Protein AF-A0A966XQ06-F1 (afdb_monomer)

Radius of gyration: 16.83 Å; Cα contacts (8 Å, |Δi|>4): 52; chains: 1; bounding box: 34×38×35 Å

Foldseek 3Di:
DDDPPPQDPVNVVVVVPDDDPPPVLQVVVQVVCCVVPVDGDHDDDPVRSVVVVVVVVVVLVPDDPVSSVLVVVLVVVVVVVVPDPPDLVVVCVVVVHDSVVSVVSCVVSVND

Structure (mmCIF, N/CA/C/O backbone):
data_AF-A0A966XQ06-F1
#
_entry.id   AF-A0A966XQ06-F1
#
loop_
_atom_site.group_PDB
_atom_site.id
_atom_site.type_symbol
_atom_site.label_atom_id
_atom_site.label_alt_id
_atom_site.label_comp_id
_atom_site.label_asym_id
_atom_site.label_entity_id
_atom_site.label_seq_id
_atom_site.pdbx_PDB_ins_code
_atom_site.Cartn_x
_atom_site.Cartn_y
_atom_site.Cartn_z
_atom_site.occupancy
_atom_site.B_iso_or_equiv
_atom_site.auth_seq_id
_atom_site.auth_comp_id
_atom_site.auth_asym_id
_atom_site.auth_atom_id
_atom_site.pdbx_PDB_model_num
ATOM 1 N N . PHE A 1 1 ? 17.651 -13.379 5.302 1.00 32.97 1 PHE A N 1
ATOM 2 C CA . PHE A 1 1 ? 17.032 -13.557 3.977 1.00 32.97 1 PHE A CA 1
ATOM 3 C C . PHE A 1 1 ? 16.738 -12.159 3.442 1.00 32.97 1 PHE A C 1
ATOM 5 O O . PHE A 1 1 ? 15.683 -11.625 3.731 1.00 32.97 1 PHE A O 1
ATOM 12 N N . ASN A 1 2 ? 17.725 -11.374 3.001 1.00 42.41 2 ASN A N 1
ATOM 13 C CA . ASN A 1 2 ? 18.549 -11.531 1.794 1.00 42.41 2 ASN A CA 1
ATOM 14 C C . ASN A 1 2 ? 17.717 -11.920 0.578 1.00 42.41 2 ASN A C 1
ATOM 16 O O . ASN A 1 2 ? 17.548 -13.116 0.390 1.00 42.41 2 ASN A O 1
ATOM 20 N N . ILE A 1 3 ? 17.233 -10.932 -0.178 1.00 39.66 3 ILE A N 1
ATOM 21 C CA . ILE A 1 3 ? 17.131 -10.973 -1.642 1.00 39.66 3 ILE A CA 1
ATOM 22 C C . ILE A 1 3 ? 17.249 -9.512 -2.109 1.00 39.66 3 ILE A C 1
ATOM 24 O O . ILE A 1 3 ? 16.252 -8.819 -2.290 1.00 39.66 3 ILE A O 1
ATOM 28 N N . GLU A 1 4 ? 18.477 -9.002 -2.224 1.00 45.41 4 GLU A N 1
ATOM 29 C CA . GLU A 1 4 ? 18.722 -7.978 -3.246 1.00 45.41 4 GLU A CA 1
ATOM 30 C C . GLU A 1 4 ? 18.337 -8.647 -4.571 1.00 45.41 4 GLU A C 1
ATOM 32 O O . GLU A 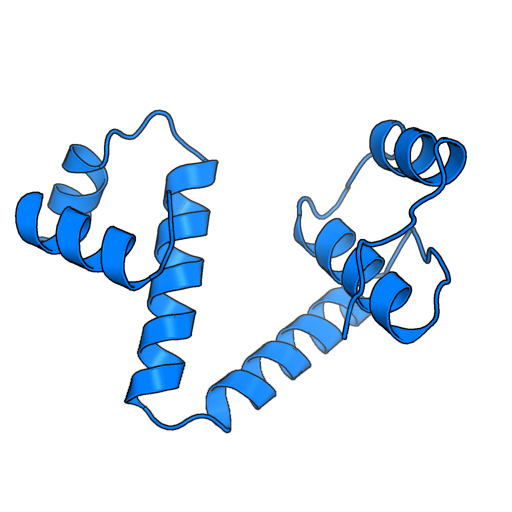1 4 ? 18.864 -9.727 -4.863 1.00 45.41 4 GLU A O 1
ATOM 37 N N . PRO A 1 5 ? 17.374 -8.113 -5.334 1.00 55.53 5 PRO A N 1
ATOM 38 C CA . PRO A 1 5 ? 17.008 -8.725 -6.592 1.00 55.53 5 PRO A CA 1
ATOM 39 C C . PRO A 1 5 ? 18.205 -8.512 -7.524 1.00 55.53 5 PRO A C 1
ATOM 41 O O . PRO A 1 5 ? 18.433 -7.412 -8.022 1.00 55.53 5 PRO A O 1
ATOM 44 N N . HIS A 1 6 ? 19.026 -9.551 -7.705 1.00 58.06 6 HIS A N 1
ATOM 45 C CA . HIS A 1 6 ? 20.135 -9.556 -8.657 1.00 58.06 6 HIS A CA 1
ATOM 46 C C . HIS A 1 6 ? 19.566 -9.613 -10.078 1.00 58.06 6 HIS A C 1
ATOM 48 O O . HIS A 1 6 ? 19.738 -10.599 -10.789 1.00 58.06 6 HIS A O 1
ATOM 54 N N . LEU A 1 7 ? 18.864 -8.556 -10.493 1.00 67.25 7 LEU A N 1
ATOM 55 C CA . LEU A 1 7 ? 18.623 -8.331 -11.904 1.00 67.25 7 LEU A CA 1
ATOM 56 C C . LEU A 1 7 ? 19.976 -8.006 -12.528 1.00 67.25 7 LEU A C 1
ATOM 58 O O . LEU A 1 7 ? 20.688 -7.095 -12.093 1.00 67.25 7 LEU A O 1
ATOM 62 N N . THR A 1 8 ? 20.357 -8.771 -13.540 1.00 76.81 8 THR A N 1
ATOM 63 C CA . THR A 1 8 ? 21.547 -8.458 -14.323 1.00 76.81 8 THR A CA 1
ATOM 64 C C . THR A 1 8 ? 21.334 -7.133 -15.061 1.00 76.81 8 THR A C 1
ATOM 66 O O . THR A 1 8 ? 20.209 -6.709 -15.328 1.00 76.81 8 THR A O 1
ATOM 69 N N . LYS A 1 9 ? 22.420 -6.443 -15.421 1.00 73.62 9 LYS A N 1
ATOM 70 C CA . LYS A 1 9 ? 22.322 -5.177 -16.173 1.00 73.62 9 LYS A CA 1
ATOM 71 C C . LYS A 1 9 ? 21.560 -5.336 -17.495 1.00 73.62 9 LYS A C 1
ATOM 73 O O . LYS A 1 9 ? 20.884 -4.409 -17.921 1.00 73.62 9 LYS A O 1
ATOM 78 N N . GLU A 1 10 ? 21.640 -6.516 -18.106 1.00 73.75 10 GLU A N 1
ATOM 79 C CA . GLU A 1 10 ? 20.894 -6.870 -19.319 1.00 73.75 10 GLU A CA 1
ATOM 80 C C . GLU A 1 10 ? 19.388 -6.962 -19.057 1.00 73.75 10 GLU A C 1
ATOM 82 O O . GLU A 1 10 ? 18.590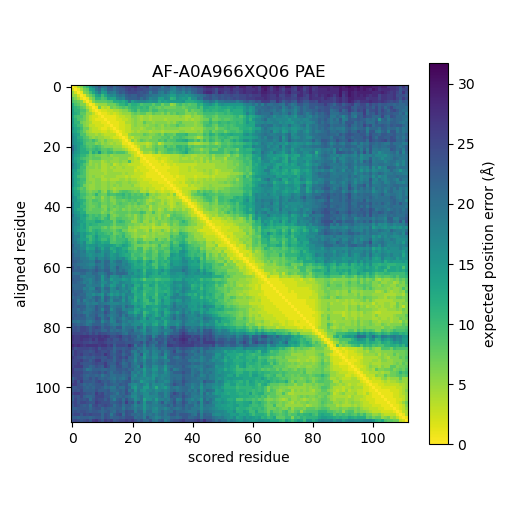 -6.447 -19.832 1.00 73.75 10 GLU A O 1
ATOM 87 N N . GLN A 1 11 ? 18.999 -7.554 -17.927 1.00 74.06 11 GLN A N 1
ATOM 88 C CA . GLN A 1 11 ? 17.608 -7.652 -17.493 1.00 74.06 11 GLN A CA 1
ATOM 89 C C . GLN A 1 11 ? 16.998 -6.275 -17.210 1.00 74.06 11 GLN A C 1
ATOM 91 O O . GLN A 1 11 ? 15.868 -6.011 -17.609 1.00 74.06 11 GLN A O 1
ATOM 96 N N . ILE A 1 12 ? 17.757 -5.373 -16.584 1.00 77.81 12 ILE A N 1
ATOM 97 C CA . ILE A 1 12 ? 17.322 -3.989 -16.339 1.00 77.81 12 ILE A CA 1
ATOM 98 C C . ILE A 1 12 ? 17.144 -3.236 -17.662 1.00 77.81 12 ILE A C 1
ATOM 100 O O . ILE A 1 12 ? 16.100 -2.630 -17.877 1.00 77.81 12 ILE A O 1
ATOM 104 N N . ALA A 1 13 ? 18.111 -3.334 -18.580 1.00 78.38 13 ALA A N 1
ATOM 105 C CA . ALA A 1 13 ? 18.013 -2.697 -19.893 1.00 78.38 13 ALA A CA 1
ATOM 106 C C . ALA A 1 13 ? 16.804 -3.211 -20.699 1.00 78.38 13 ALA A C 1
ATOM 108 O O . ALA A 1 13 ? 16.136 -2.436 -21.385 1.00 78.38 13 ALA A O 1
ATOM 109 N N . LEU A 1 14 ? 16.479 -4.504 -20.577 1.00 77.69 14 LEU A N 1
ATOM 110 C CA . LEU A 1 14 ? 15.300 -5.095 -21.206 1.00 77.69 14 LEU A CA 1
ATOM 111 C C . LEU A 1 14 ? 14.003 -4.483 -20.648 1.00 77.69 14 LEU A C 1
ATOM 113 O O . LEU A 1 14 ? 13.145 -4.077 -21.428 1.00 77.69 14 LEU A O 1
ATOM 117 N N . LEU A 1 15 ? 13.899 -4.347 -19.321 1.00 79.75 15 LEU A N 1
ATOM 118 C CA . LEU A 1 15 ? 12.760 -3.716 -18.640 1.00 79.75 15 LEU A CA 1
ATOM 119 C C . LEU A 1 15 ? 12.613 -2.225 -18.984 1.00 79.75 15 LEU A C 1
ATOM 121 O O . LEU A 1 15 ? 11.497 -1.728 -19.106 1.00 79.75 15 LEU A O 1
ATOM 125 N N . GLU A 1 16 ? 13.724 -1.510 -19.157 1.00 76.62 16 GLU A N 1
ATOM 126 C CA . GLU A 1 16 ? 13.721 -0.097 -19.557 1.00 76.62 16 GLU A CA 1
ATOM 127 C C . GLU A 1 16 ? 13.305 0.098 -21.023 1.00 76.62 16 GLU A C 1
ATOM 129 O O . GLU A 1 16 ? 12.677 1.101 -21.357 1.00 76.62 16 GLU A O 1
ATOM 134 N N . SER A 1 17 ? 13.631 -0.859 -21.898 1.00 79.69 17 SER A N 1
ATOM 135 C CA . SER A 1 17 ? 13.302 -0.805 -23.330 1.00 79.69 17 SER A CA 1
ATOM 136 C C . SER A 1 17 ? 11.891 -1.295 -23.678 1.00 79.69 17 SER A C 1
ATOM 138 O O . SER A 1 17 ? 11.394 -1.018 -24.772 1.00 79.69 17 SER A O 1
ATOM 140 N N . TYR A 1 18 ? 11.242 -2.032 -22.772 1.00 79.19 18 TYR A N 1
ATOM 141 C CA . TYR A 1 18 ? 9.920 -2.598 -23.007 1.00 79.19 18 TYR A CA 1
ATOM 142 C C . TYR A 1 18 ? 8.840 -1.518 -22.886 1.00 79.19 18 TYR A C 1
ATOM 144 O O . TYR A 1 18 ? 8.794 -0.747 -21.927 1.00 79.19 18 TYR A O 1
ATOM 152 N N . SER A 1 19 ? 7.945 -1.458 -23.873 1.00 68.56 19 SER A N 1
ATOM 153 C CA . SER A 1 19 ? 6.728 -0.657 -23.744 1.00 68.56 19 SER A CA 1
ATOM 154 C C . SER A 1 19 ? 5.826 -1.386 -22.763 1.00 68.56 19 SER A C 1
ATOM 156 O O . SER A 1 19 ? 5.480 -2.521 -23.041 1.00 68.56 19 SER A O 1
ATOM 158 N N . TRP A 1 20 ? 5.499 -0.771 -21.628 1.00 76.31 20 TRP A N 1
ATOM 159 C CA . TRP A 1 20 ? 4.662 -1.343 -20.568 1.00 76.31 20 TRP A CA 1
ATOM 160 C C . TRP A 1 20 ? 3.169 -1.090 -20.859 1.00 76.31 20 TRP A C 1
ATOM 162 O O . TRP A 1 20 ? 2.649 -0.066 -20.405 1.00 76.31 20 TRP A O 1
ATOM 172 N N . PRO A 1 21 ? 2.459 -1.948 -21.625 1.00 67.81 21 PRO A N 1
ATOM 173 C CA . PRO A 1 21 ? 1.074 -1.707 -22.034 1.00 67.81 21 PRO A CA 1
ATOM 174 C C . PRO A 1 21 ? 0.101 -1.603 -20.858 1.00 67.81 21 PRO A C 1
ATOM 176 O O . PRO A 1 21 ? -0.867 -0.853 -20.949 1.00 67.81 21 PRO A O 1
ATOM 179 N N . PHE A 1 22 ? 0.366 -2.312 -19.756 1.00 63.84 22 PHE A N 1
ATOM 180 C CA . PHE A 1 22 ? -0.482 -2.315 -18.557 1.00 63.84 22 PHE A CA 1
ATOM 181 C C . PHE A 1 22 ? 0.187 -1.611 -17.362 1.00 63.84 22 PHE A C 1
ATOM 183 O O . PHE A 1 22 ? -0.015 -1.976 -16.200 1.00 63.84 22 PHE A O 1
ATOM 190 N N . GLU A 1 23 ? 1.008 -0.595 -17.648 1.00 73.31 23 GLU A N 1
ATOM 191 C CA . GLU A 1 23 ? 1.696 0.244 -16.662 1.00 73.31 23 GLU A CA 1
ATOM 192 C C . GLU A 1 23 ? 2.467 -0.572 -15.595 1.00 73.31 23 GLU A C 1
ATOM 194 O O . GLU A 1 23 ? 3.237 -1.481 -15.895 1.00 73.31 23 GLU A O 1
ATOM 199 N N . TYR A 1 24 ? 2.299 -0.231 -14.313 1.00 67.75 24 TYR A N 1
ATOM 200 C CA . TYR A 1 24 ? 3.024 -0.837 -13.198 1.00 67.75 24 TYR A CA 1
ATOM 201 C C . TYR A 1 24 ? 2.511 -2.230 -12.812 1.00 67.75 24 TYR A C 1
ATOM 203 O O . TYR A 1 24 ? 3.173 -2.905 -12.022 1.00 67.75 24 TYR A O 1
ATOM 211 N N . LEU A 1 25 ? 1.338 -2.643 -13.307 1.00 67.94 25 LEU A N 1
ATOM 212 C CA . LEU A 1 25 ? 0.726 -3.932 -12.972 1.00 67.94 25 LEU A CA 1
ATOM 213 C C . LEU A 1 25 ? 1.483 -5.079 -13.637 1.00 67.94 25 LEU A C 1
ATOM 215 O O . LEU A 1 25 ? 1.812 -6.069 -12.979 1.00 67.94 25 LEU A O 1
ATOM 219 N N . GLU A 1 26 ? 1.840 -4.905 -14.909 1.00 74.94 26 GLU A N 1
ATOM 220 C CA . GLU A 1 26 ? 2.683 -5.862 -15.623 1.00 74.94 26 GLU A CA 1
ATOM 221 C C . GLU A 1 26 ? 4.078 -5.917 -15.003 1.00 74.94 26 GLU A C 1
ATOM 223 O O . GLU A 1 26 ? 4.551 -7.000 -14.672 1.00 74.94 26 GLU A O 1
ATOM 228 N N . LEU A 1 27 ? 4.687 -4.761 -14.716 1.00 77.69 27 LEU A N 1
ATOM 229 C CA . LEU A 1 27 ? 5.994 -4.702 -14.059 1.00 77.69 27 LEU A CA 1
ATOM 230 C C . LEU A 1 27 ? 5.996 -5.405 -12.691 1.00 77.69 27 LEU A C 1
ATOM 232 O O . LEU A 1 27 ? 6.912 -6.168 -12.393 1.00 77.69 27 LEU A O 1
ATOM 236 N N . ASN A 1 28 ? 4.976 -5.190 -11.855 1.00 75.69 28 ASN A N 1
ATOM 237 C CA . ASN A 1 28 ? 4.872 -5.866 -10.558 1.00 75.69 28 ASN A CA 1
ATOM 238 C C . ASN A 1 28 ? 4.740 -7.381 -10.707 1.00 75.69 28 ASN A C 1
ATOM 240 O O . ASN A 1 28 ? 5.354 -8.117 -9.938 1.00 75.69 28 ASN A O 1
ATOM 244 N N . SER A 1 29 ? 3.957 -7.840 -11.681 1.00 75.00 29 SER A N 1
ATOM 245 C CA . SER A 1 29 ? 3.759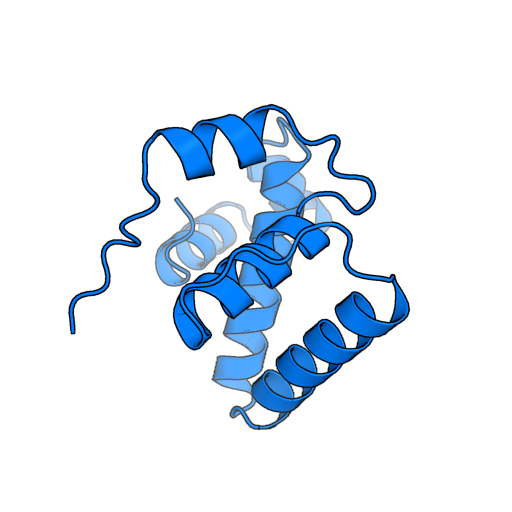 -9.269 -11.933 1.00 75.00 29 SER A CA 1
ATOM 246 C C . SER A 1 29 ? 5.050 -9.911 -12.448 1.00 75.00 29 SER A C 1
ATOM 248 O O . SER A 1 29 ? 5.459 -10.960 -11.958 1.00 75.00 29 SER A O 1
ATOM 250 N N . VAL A 1 30 ? 5.777 -9.222 -13.333 1.00 81.12 30 VAL A N 1
ATOM 251 C CA . VAL A 1 30 ? 7.106 -9.635 -13.814 1.00 81.12 30 VAL A CA 1
ATOM 252 C C . VAL A 1 30 ? 8.104 -9.726 -12.658 1.00 81.12 30 VAL A C 1
ATOM 254 O O . VAL A 1 30 ? 8.796 -10.731 -12.528 1.00 81.12 30 VAL A O 1
ATOM 257 N N . ILE A 1 31 ? 8.156 -8.723 -11.774 1.00 78.62 31 ILE A N 1
ATOM 258 C CA . ILE A 1 31 ? 9.054 -8.718 -10.605 1.00 78.62 31 ILE A CA 1
ATOM 259 C C . ILE A 1 31 ? 8.668 -9.813 -9.601 1.00 78.62 31 ILE A C 1
ATOM 261 O O . ILE A 1 31 ? 9.539 -10.476 -9.040 1.00 78.62 31 ILE A O 1
ATOM 265 N N . LYS A 1 32 ? 7.372 -10.027 -9.357 1.00 75.25 32 LYS A N 1
ATOM 266 C CA . LYS A 1 32 ? 6.871 -11.084 -8.466 1.00 75.25 32 LYS A CA 1
ATOM 267 C C . LYS A 1 32 ? 7.238 -12.471 -8.999 1.00 75.25 32 LYS A C 1
ATOM 269 O O . LYS A 1 32 ? 7.731 -13.304 -8.234 1.00 75.25 32 LYS A O 1
ATOM 274 N N . ASN A 1 33 ? 7.059 -12.690 -10.301 1.00 77.56 33 ASN A N 1
ATOM 275 C CA . ASN A 1 33 ? 7.462 -13.919 -10.979 1.00 77.56 33 ASN A CA 1
ATOM 276 C C . ASN A 1 33 ? 8.975 -14.101 -10.923 1.00 77.56 33 ASN A C 1
ATOM 278 O O . ASN A 1 33 ? 9.428 -15.178 -10.547 1.00 77.56 33 ASN A O 1
ATOM 282 N N . PHE A 1 34 ? 9.750 -13.044 -11.163 1.00 77.00 34 PHE A N 1
ATOM 283 C CA . PHE A 1 34 ? 11.203 -13.077 -11.032 1.00 77.00 34 PHE A CA 1
ATOM 284 C C . PHE A 1 34 ? 11.645 -13.445 -9.610 1.00 77.00 34 PHE A C 1
ATOM 286 O O . PHE A 1 34 ? 12.466 -14.332 -9.432 1.00 77.00 34 PHE A O 1
ATOM 293 N N . ASN A 1 35 ? 11.044 -12.869 -8.571 1.00 72.94 35 ASN A N 1
ATOM 294 C CA . ASN A 1 35 ? 11.378 -13.233 -7.189 1.00 72.94 35 ASN A CA 1
ATOM 295 C C . ASN A 1 35 ? 11.017 -14.689 -6.837 1.00 72.94 35 ASN A C 1
ATOM 297 O O . ASN A 1 35 ? 11.598 -15.251 -5.911 1.00 72.94 35 ASN A O 1
ATOM 301 N N . SER A 1 36 ? 10.058 -15.290 -7.548 1.00 75.25 36 SER A N 1
ATOM 302 C CA . SER A 1 36 ? 9.563 -16.647 -7.270 1.00 75.25 36 SER A CA 1
ATOM 303 C C . SER A 1 36 ? 10.246 -17.725 -8.117 1.00 75.25 36 SER A C 1
ATOM 305 O O . SER A 1 36 ? 10.469 -18.834 -7.643 1.00 75.25 36 SER A O 1
ATOM 307 N N . THR A 1 37 ? 10.568 -17.406 -9.370 1.00 71.44 37 THR A N 1
ATOM 308 C CA . THR A 1 37 ? 11.053 -18.349 -10.396 1.00 71.44 37 THR A CA 1
ATOM 309 C C . THR A 1 37 ? 12.428 -17.979 -10.948 1.00 71.44 37 THR A C 1
ATOM 311 O O . THR A 1 37 ? 13.053 -18.786 -11.623 1.00 71.44 37 THR A O 1
ATOM 314 N N . ASN A 1 38 ? 12.925 -16.778 -10.633 1.00 71.69 38 ASN A N 1
ATOM 315 C CA . ASN A 1 38 ? 14.149 -16.183 -11.173 1.00 71.69 38 ASN A CA 1
ATOM 316 C C . ASN A 1 38 ? 14.144 -16.013 -12.708 1.00 71.69 38 ASN A C 1
ATOM 318 O O . ASN A 1 38 ? 15.190 -15.770 -13.311 1.00 71.69 38 ASN A O 1
ATOM 322 N N . GLU A 1 39 ? 12.965 -16.099 -13.331 1.00 72.12 39 GLU A N 1
ATOM 323 C CA . GLU A 1 39 ? 12.738 -15.917 -14.764 1.00 72.12 39 GLU A CA 1
ATOM 324 C C . GLU A 1 39 ? 11.976 -14.612 -15.036 1.00 72.12 39 GLU A C 1
ATOM 326 O O . GLU A 1 39 ? 11.071 -14.226 -14.291 1.00 72.12 39 GLU A O 1
ATOM 331 N N . LEU A 1 40 ? 12.346 -13.915 -16.117 1.00 68.81 40 LEU A N 1
ATOM 332 C CA . LEU A 1 40 ? 11.626 -12.732 -16.588 1.00 68.81 40 LEU A CA 1
ATOM 333 C C . LEU A 1 40 ? 10.594 -13.135 -17.635 1.00 68.81 40 LEU A C 1
ATOM 335 O O . LEU A 1 40 ? 10.937 -13.433 -18.778 1.00 68.81 40 LEU A O 1
ATOM 339 N N . VAL A 1 41 ? 9.324 -13.094 -17.245 1.00 74.88 41 VAL A N 1
ATOM 340 C CA . VAL A 1 41 ? 8.193 -13.326 -18.146 1.00 74.88 41 VAL A CA 1
ATOM 341 C C . VAL A 1 41 ? 7.582 -11.977 -18.514 1.00 74.88 41 VAL A C 1
ATOM 343 O O . VAL A 1 41 ? 6.924 -11.361 -17.681 1.00 74.88 41 VAL A O 1
ATOM 346 N N . LEU A 1 42 ? 7.822 -11.518 -19.744 1.00 75.25 42 LEU A N 1
ATOM 347 C CA . LEU A 1 42 ? 7.239 -10.297 -20.322 1.00 75.25 42 LEU A CA 1
ATOM 348 C C . LEU A 1 42 ? 6.025 -10.643 -21.197 1.00 75.25 42 LEU A C 1
ATOM 350 O O . LEU A 1 42 ? 5.953 -11.750 -21.732 1.00 75.25 42 LEU A O 1
ATOM 354 N N . GLY A 1 43 ? 5.098 -9.699 -21.385 1.00 73.62 43 GLY A N 1
ATOM 355 C CA . GLY A 1 43 ? 3.932 -9.906 -22.249 1.00 73.62 43 GLY A CA 1
ATOM 356 C C . GLY A 1 43 ? 2.847 -10.747 -21.585 1.00 73.62 43 GLY A C 1
ATOM 357 O O . GLY A 1 43 ? 2.251 -11.621 -22.215 1.00 73.62 43 GLY A O 1
ATOM 358 N N . LEU A 1 44 ? 2.611 -10.504 -20.295 1.00 71.31 44 LEU A N 1
ATOM 359 C CA . LEU A 1 44 ? 1.530 -11.159 -19.567 1.00 71.31 44 LEU A CA 1
ATOM 360 C C . LEU A 1 44 ? 0.182 -10.712 -20.142 1.00 71.31 44 LEU A C 1
ATOM 362 O O . LEU A 1 44 ? -0.056 -9.527 -20.372 1.00 71.31 44 LEU A O 1
ATOM 366 N N . SER A 1 45 ? -0.713 -11.674 -20.365 1.00 72.00 45 SER A N 1
ATOM 367 C CA . SER A 1 45 ? -2.083 -11.370 -20.781 1.00 72.00 45 SER A CA 1
ATOM 368 C C . SER A 1 45 ? -2.856 -10.673 -19.660 1.00 72.00 45 SER A C 1
ATOM 370 O O . SER A 1 45 ? -2.625 -10.933 -18.478 1.00 72.00 45 SER A O 1
ATOM 372 N N . GLU A 1 46 ? -3.842 -9.853 -20.022 1.00 66.62 46 GLU A N 1
ATOM 373 C CA . GLU A 1 46 ? -4.724 -9.173 -19.063 1.00 66.62 46 GLU A CA 1
ATOM 374 C C . GLU A 1 46 ? -5.371 -10.158 -18.070 1.00 66.62 46 GLU A C 1
ATOM 376 O O . GLU A 1 46 ? -5.406 -9.907 -16.869 1.00 66.62 46 GLU A O 1
ATOM 381 N N . SER A 1 47 ? -5.776 -11.347 -18.532 1.00 66.88 47 SER A N 1
ATOM 382 C CA . SER A 1 47 ? -6.306 -12.412 -17.670 1.00 66.88 47 SER A CA 1
ATOM 383 C C . SER A 1 47 ? -5.309 -12.933 -16.632 1.00 66.88 47 SER A C 1
ATOM 385 O O . SER A 1 47 ? -5.709 -13.276 -15.520 1.00 66.88 47 SER A O 1
ATOM 387 N N . GLN A 1 48 ? -4.017 -12.996 -16.970 1.00 67.94 48 GLN A N 1
ATOM 388 C CA . GLN A 1 48 ? -2.974 -13.410 -16.027 1.00 67.94 48 GLN A CA 1
ATOM 389 C C . GLN A 1 48 ? -2.728 -12.317 -14.983 1.00 67.94 48 GLN A C 1
ATOM 391 O O . GLN A 1 48 ? -2.670 -12.626 -13.794 1.00 67.94 48 GLN A O 1
ATOM 396 N N . LEU A 1 49 ? -2.697 -11.049 -15.401 1.00 69.44 49 LEU A N 1
ATOM 397 C CA . LEU A 1 49 ? -2.561 -9.904 -14.494 1.00 69.44 49 LEU A CA 1
ATOM 398 C C . LEU A 1 49 ? -3.731 -9.827 -13.500 1.00 69.44 49 LEU A C 1
ATOM 400 O O . LEU A 1 49 ? -3.511 -9.684 -12.299 1.00 69.44 49 LEU A O 1
ATOM 404 N N . LEU A 1 50 ? -4.964 -10.019 -13.980 1.00 66.62 50 LEU A N 1
ATOM 405 C CA . LEU A 1 50 ? -6.169 -10.056 -13.144 1.00 66.62 50 LEU A CA 1
ATOM 406 C C . LEU A 1 50 ? -6.157 -11.230 -12.157 1.00 66.62 50 LEU A C 1
ATOM 408 O O . LEU A 1 50 ? -6.593 -11.085 -11.018 1.00 66.62 50 LEU A O 1
ATOM 412 N N . SER A 1 51 ? -5.654 -12.399 -12.563 1.00 65.94 51 SER A N 1
ATOM 413 C CA . SER A 1 51 ? -5.541 -13.548 -11.657 1.00 65.94 51 SER A CA 1
ATOM 414 C C . SER A 1 51 ? -4.538 -13.303 -10.525 1.00 65.94 51 SER A C 1
ATOM 416 O O . SER A 1 51 ? -4.804 -13.655 -9.373 1.00 65.94 51 SER A O 1
ATOM 418 N N . ASP A 1 52 ? -3.425 -12.633 -10.828 1.00 65.69 52 ASP A N 1
ATOM 419 C CA . ASP A 1 52 ? -2.430 -12.238 -9.835 1.00 65.69 52 ASP A CA 1
ATOM 420 C C . ASP A 1 52 ? -2.979 -11.164 -8.888 1.00 65.69 52 ASP A C 1
ATOM 422 O O . ASP A 1 52 ? -2.750 -11.222 -7.676 1.00 65.69 52 ASP A O 1
ATOM 426 N N . GLU A 1 53 ? -3.761 -10.220 -9.415 1.00 66.69 53 GLU A N 1
ATOM 427 C CA . GLU A 1 53 ? -4.458 -9.207 -8.626 1.00 66.69 53 GLU A CA 1
ATOM 428 C C . GLU A 1 53 ? -5.481 -9.849 -7.680 1.00 66.69 53 GLU A C 1
ATOM 430 O O . GLU A 1 53 ? -5.487 -9.563 -6.482 1.00 66.69 53 GLU A O 1
ATOM 435 N N . LEU A 1 54 ? -6.269 -10.810 -8.165 1.00 63.59 54 LEU A N 1
ATOM 436 C CA . LEU A 1 54 ? -7.200 -11.578 -7.339 1.00 63.59 54 LEU A CA 1
ATOM 437 C C . LEU A 1 54 ? -6.472 -12.377 -6.249 1.00 63.59 54 LEU A C 1
ATOM 439 O O . LEU A 1 54 ? -6.929 -12.404 -5.106 1.00 63.59 54 LEU A O 1
ATOM 443 N N . SER A 1 55 ? -5.311 -12.965 -6.548 1.00 63.84 55 SER A N 1
ATOM 444 C CA . SER A 1 55 ? -4.474 -13.620 -5.535 1.00 63.84 55 SER A CA 1
ATOM 445 C C . SER A 1 55 ? -4.008 -12.637 -4.459 1.00 63.84 55 SER A C 1
ATOM 447 O O . SER A 1 55 ? -4.098 -12.953 -3.275 1.00 63.84 55 SER A O 1
ATOM 449 N N . LEU A 1 56 ? -3.562 -11.437 -4.844 1.00 65.62 56 LEU A N 1
ATOM 450 C CA . LEU A 1 56 ? -3.185 -10.387 -3.895 1.00 65.62 56 LEU A CA 1
ATOM 451 C C . LEU A 1 56 ? -4.382 -9.951 -3.038 1.00 65.62 56 LEU A C 1
ATOM 453 O O . LEU A 1 56 ? -4.233 -9.750 -1.834 1.00 65.62 56 LEU A O 1
ATOM 457 N N . THR A 1 57 ? -5.580 -9.841 -3.621 1.00 64.69 57 THR A N 1
ATOM 458 C CA . THR A 1 57 ? -6.789 -9.502 -2.852 1.00 64.69 57 THR A CA 1
ATOM 459 C C . THR A 1 57 ? -7.184 -10.605 -1.874 1.00 64.69 57 THR A C 1
ATOM 461 O O . THR A 1 57 ? -7.543 -10.296 -0.741 1.00 64.69 57 THR A O 1
ATOM 464 N N . ASN A 1 58 ? -7.059 -11.878 -2.255 1.00 63.50 58 ASN A N 1
ATOM 465 C CA . ASN A 1 58 ? -7.337 -13.007 -1.367 1.00 63.50 58 ASN A CA 1
ATOM 466 C C . ASN A 1 58 ? -6.350 -13.061 -0.195 1.00 63.50 58 ASN A C 1
ATOM 468 O O . ASN A 1 58 ? -6.769 -13.270 0.944 1.00 63.50 58 ASN A O 1
ATOM 472 N N . ASP A 1 59 ? -5.072 -12.773 -0.445 1.00 67.25 59 ASP A N 1
ATOM 473 C CA . ASP A 1 59 ? -4.073 -12.625 0.615 1.00 67.25 59 ASP A CA 1
ATOM 474 C C . ASP A 1 59 ? -4.422 -11.470 1.565 1.00 67.25 59 ASP A C 1
ATOM 476 O O . ASP A 1 59 ? -4.305 -11.622 2.781 1.00 67.25 59 ASP A O 1
ATOM 480 N N . ILE A 1 60 ? -4.916 -10.337 1.048 1.00 67.25 60 ILE A N 1
ATOM 481 C CA . ILE A 1 60 ? -5.364 -9.197 1.868 1.00 67.25 60 ILE A CA 1
ATOM 482 C C . ILE A 1 60 ? -6.602 -9.553 2.700 1.00 67.25 60 ILE A C 1
ATOM 484 O O . ILE A 1 60 ? -6.679 -9.176 3.870 1.00 67.25 60 ILE A O 1
ATOM 488 N N . LEU A 1 61 ? -7.561 -10.284 2.128 1.00 71.81 61 LEU A N 1
ATOM 489 C CA . LEU A 1 61 ? -8.778 -10.723 2.818 1.00 71.81 61 LEU A CA 1
ATOM 490 C C . LEU A 1 61 ? -8.501 -11.799 3.881 1.00 71.81 61 LEU A C 1
ATOM 492 O O . LEU A 1 61 ? -9.284 -11.944 4.818 1.00 71.81 61 LEU A O 1
ATOM 496 N N . GLY A 1 62 ? -7.370 -12.504 3.783 1.00 71.69 62 GLY A N 1
ATOM 497 C CA . GLY A 1 62 ? -6.855 -13.384 4.834 1.00 71.69 62 GLY A CA 1
ATOM 498 C C . GLY A 1 62 ? -6.238 -12.642 6.029 1.00 71.69 62 GLY A C 1
ATOM 499 O O . GLY A 1 62 ? -5.989 -13.247 7.077 1.00 71.69 62 GLY A O 1
ATOM 500 N N . LEU A 1 63 ? -5.987 -11.333 5.914 1.00 75.38 63 LEU A N 1
ATOM 501 C CA . LEU A 1 63 ? -5.446 -10.518 7.000 1.00 75.38 63 LEU A CA 1
ATOM 502 C C . LEU A 1 63 ? -6.547 -10.070 7.966 1.00 75.38 63 LEU A C 1
ATOM 504 O O . LEU A 1 63 ? -7.709 -9.889 7.615 1.00 75.38 63 LEU A O 1
ATOM 508 N N . ASN A 1 64 ? -6.160 -9.792 9.214 1.00 79.56 64 ASN A N 1
ATOM 509 C CA . ASN A 1 64 ? -7.068 -9.119 10.139 1.00 79.56 64 ASN A CA 1
ATOM 510 C C . ASN A 1 64 ? -7.435 -7.715 9.621 1.00 79.56 64 ASN A C 1
ATOM 512 O O . ASN A 1 64 ? -6.646 -7.071 8.926 1.00 79.56 64 ASN A O 1
ATOM 516 N N . TYR A 1 65 ? -8.605 -7.208 10.022 1.00 76.50 65 TYR A N 1
ATOM 517 C CA . TYR A 1 65 ? -9.132 -5.918 9.554 1.00 76.50 65 TYR A CA 1
ATOM 518 C C . TYR A 1 65 ? -8.123 -4.765 9.667 1.00 76.50 65 TYR A C 1
ATOM 520 O O . TYR A 1 65 ? -8.033 -3.922 8.779 1.00 76.50 65 TYR A O 1
ATOM 528 N N . LYS A 1 66 ? -7.323 -4.739 10.740 1.00 75.81 66 LYS A N 1
ATOM 529 C CA . LYS A 1 66 ? -6.313 -3.699 10.950 1.00 75.81 66 LYS A CA 1
ATOM 530 C C . LYS A 1 66 ? -5.220 -3.740 9.875 1.00 75.81 66 LYS A C 1
ATOM 532 O O . LYS A 1 66 ? -4.915 -2.705 9.296 1.00 75.81 66 LYS A O 1
ATOM 537 N N . LYS A 1 67 ? -4.670 -4.921 9.590 1.00 71.19 67 LYS A N 1
ATOM 538 C CA . LYS A 1 67 ? -3.634 -5.120 8.569 1.00 71.19 67 LYS A CA 1
ATOM 539 C C . LYS A 1 67 ? -4.184 -4.935 7.157 1.00 71.19 67 LYS A C 1
ATOM 541 O O . LYS A 1 67 ? -3.542 -4.274 6.353 1.00 71.19 67 LYS A O 1
ATOM 546 N N . ALA A 1 68 ? -5.382 -5.445 6.871 1.00 74.44 68 ALA A N 1
ATOM 547 C CA . ALA A 1 68 ? -6.038 -5.235 5.580 1.00 74.44 68 ALA A CA 1
ATOM 548 C C . ALA A 1 68 ? -6.255 -3.738 5.302 1.00 74.44 68 ALA A C 1
ATOM 550 O O . A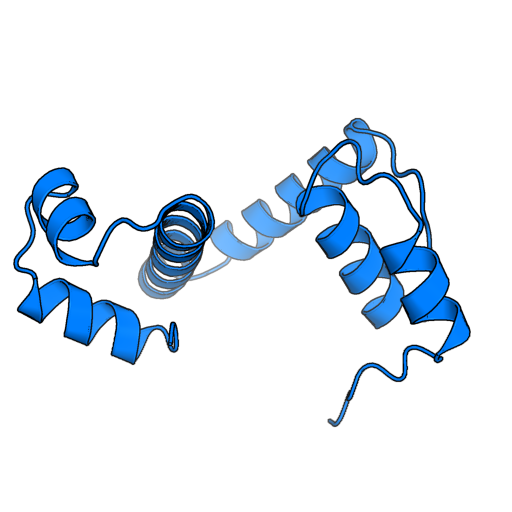LA A 1 68 ? -5.943 -3.245 4.218 1.00 74.44 68 ALA A O 1
ATOM 551 N N . LYS A 1 69 ? -6.697 -2.988 6.320 1.00 78.56 69 LYS A N 1
ATOM 552 C CA . LYS A 1 69 ? -6.830 -1.531 6.254 1.00 78.56 69 LYS A CA 1
ATOM 553 C C . LYS A 1 69 ? -5.488 -0.832 6.025 1.00 78.56 69 LYS A C 1
ATOM 555 O O . LYS A 1 69 ? -5.428 0.079 5.209 1.00 78.56 69 LYS A O 1
ATOM 560 N N . GLU A 1 70 ? -4.426 -1.251 6.711 1.00 75.44 70 GLU A N 1
ATOM 561 C CA . GLU A 1 70 ? -3.078 -0.697 6.516 1.00 75.44 70 GLU A CA 1
ATOM 562 C C . GLU A 1 70 ? -2.565 -0.928 5.083 1.00 75.44 70 GLU A C 1
ATOM 564 O O . GLU A 1 70 ? -2.021 -0.005 4.478 1.00 75.44 70 GLU A O 1
ATOM 569 N N . VAL A 1 71 ? -2.795 -2.114 4.506 1.00 72.06 71 VAL A N 1
ATOM 570 C CA . VAL A 1 71 ? -2.419 -2.426 3.115 1.00 72.06 71 VAL A CA 1
ATOM 571 C C . VAL A 1 71 ? -3.228 -1.595 2.118 1.00 72.06 71 VAL A C 1
ATOM 573 O O . VAL A 1 71 ? -2.647 -0.997 1.213 1.00 72.06 71 VAL A O 1
ATOM 576 N N . PHE A 1 72 ? -4.547 -1.495 2.303 1.00 78.50 72 PHE A N 1
ATOM 577 C CA . PHE A 1 72 ? -5.398 -0.649 1.464 1.00 78.50 72 PHE A CA 1
ATOM 578 C C . PHE A 1 72 ? -4.947 0.816 1.497 1.00 78.50 72 PHE A C 1
ATOM 580 O O . PHE A 1 72 ? -4.749 1.430 0.451 1.00 78.50 72 PHE A O 1
ATOM 587 N N . GLU A 1 73 ? -4.743 1.370 2.695 1.00 76.88 73 GLU A N 1
ATOM 588 C CA . GLU A 1 73 ? -4.295 2.751 2.871 1.00 76.88 73 GLU A CA 1
ATOM 589 C C . GLU A 1 73 ? -2.929 2.978 2.213 1.00 76.88 73 GLU A C 1
ATOM 591 O O . GLU A 1 73 ? -2.734 3.996 1.550 1.00 76.88 73 GLU A O 1
ATOM 596 N N . TYR A 1 74 ? -2.006 2.016 2.328 1.00 75.62 74 TYR A N 1
ATOM 597 C CA . TYR A 1 74 ? -0.705 2.089 1.671 1.00 75.62 74 TYR A CA 1
ATOM 598 C C . TYR A 1 74 ? -0.834 2.176 0.145 1.00 75.62 74 TYR A C 1
ATOM 600 O O . TYR A 1 74 ? -0.264 3.077 -0.473 1.00 75.62 74 TYR A O 1
ATOM 608 N N . VAL A 1 75 ? -1.611 1.274 -0.462 1.00 72.44 75 VAL A N 1
ATOM 609 C CA . VAL A 1 75 ? -1.817 1.233 -1.918 1.00 72.44 75 VAL A CA 1
ATOM 610 C C . VAL A 1 75 ? -2.536 2.492 -2.406 1.00 72.44 75 VAL A C 1
ATOM 612 O O . VAL A 1 75 ? -2.084 3.117 -3.365 1.00 72.44 75 VAL A O 1
ATOM 615 N N . TYR A 1 76 ? -3.593 2.916 -1.710 1.00 76.94 76 TYR A N 1
ATOM 616 C CA . TYR A 1 76 ? -4.362 4.116 -2.036 1.00 76.94 76 TYR A CA 1
ATOM 617 C C . TYR A 1 76 ? -3.483 5.374 -2.025 1.00 76.94 76 TYR A C 1
ATOM 619 O O . TYR A 1 76 ? -3.463 6.139 -2.993 1.00 76.94 76 TYR A O 1
ATOM 627 N N . PHE A 1 77 ? -2.699 5.575 -0.961 1.00 74.38 77 PHE A N 1
ATOM 628 C CA . PHE A 1 77 ? -1.811 6.732 -0.871 1.00 74.38 77 PHE A CA 1
ATOM 629 C C . PHE A 1 77 ? -0.681 6.674 -1.896 1.00 74.38 77 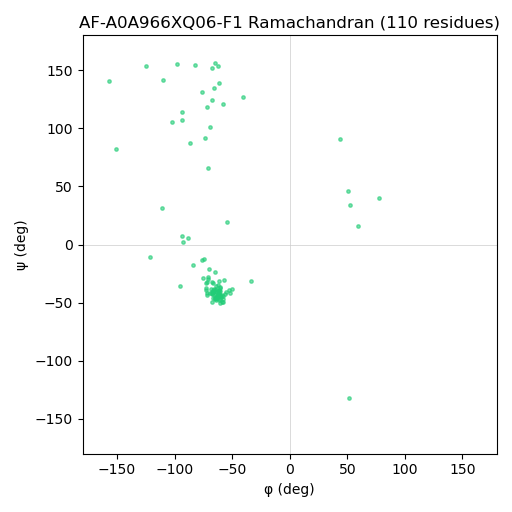PHE A C 1
ATOM 631 O O . PHE A 1 77 ? -0.411 7.682 -2.544 1.00 74.38 77 PHE A O 1
ATOM 638 N N . LYS A 1 78 ? -0.059 5.509 -2.100 1.00 72.44 78 LYS A N 1
ATOM 639 C CA . LYS A 1 78 ? 1.004 5.331 -3.097 1.00 72.44 78 LYS A CA 1
ATOM 640 C C . LYS A 1 78 ? 0.511 5.626 -4.515 1.00 72.44 78 LYS A C 1
ATOM 642 O O . LYS A 1 78 ? 1.199 6.319 -5.257 1.00 72.44 78 LYS A O 1
ATOM 647 N N . HIS A 1 79 ? -0.682 5.153 -4.873 1.00 72.31 79 HIS A N 1
ATOM 648 C CA . HIS A 1 79 ? -1.290 5.404 -6.179 1.00 72.31 79 HIS A CA 1
ATOM 649 C C . HIS A 1 79 ? -1.537 6.902 -6.411 1.00 72.31 79 HIS A C 1
ATOM 651 O O . HIS A 1 79 ? -1.140 7.459 -7.434 1.00 72.31 79 HIS A O 1
ATOM 657 N N . HIS A 1 80 ? -2.122 7.591 -5.429 1.00 70.56 80 HIS A N 1
ATOM 658 C CA . HIS A 1 80 ? -2.391 9.020 -5.563 1.00 70.56 80 HIS A CA 1
ATOM 659 C C . HIS A 1 80 ? -1.131 9.900 -5.513 1.00 70.56 80 HIS A C 1
ATOM 661 O O . HIS A 1 80 ? -1.105 10.944 -6.164 1.00 70.56 80 HIS A O 1
ATOM 667 N N . LEU A 1 81 ? -0.080 9.475 -4.806 1.00 68.81 81 LEU A N 1
ATOM 668 C CA . LEU A 1 81 ? 1.209 10.174 -4.774 1.00 68.81 81 LEU A CA 1
ATOM 669 C C . LEU A 1 81 ? 2.028 9.978 -6.061 1.00 68.81 81 LEU A C 1
ATOM 671 O O . LEU A 1 81 ? 2.789 10.866 -6.430 1.00 68.81 81 LEU A O 1
ATOM 675 N N . LYS A 1 82 ? 1.864 8.855 -6.773 1.00 62.81 82 LYS A N 1
ATOM 676 C CA . LYS A 1 82 ? 2.614 8.561 -8.008 1.00 62.81 82 LYS A CA 1
ATOM 677 C C . LYS A 1 82 ? 2.160 9.409 -9.202 1.00 62.81 82 LYS A C 1
ATOM 679 O O . LYS A 1 82 ? 2.979 9.778 -10.036 1.00 62.81 82 LYS A O 1
ATOM 684 N N . ASN A 1 83 ? 0.871 9.746 -9.261 1.00 54.78 83 ASN A N 1
ATOM 685 C CA . ASN A 1 83 ? 0.266 10.393 -10.431 1.00 54.78 83 ASN A CA 1
ATOM 686 C C . ASN A 1 83 ? 0.248 11.922 -10.371 1.00 54.78 83 ASN A C 1
ATOM 688 O O . ASN A 1 83 ? -0.305 12.561 -11.266 1.00 54.78 83 ASN A O 1
ATOM 692 N N . SER A 1 84 ? 0.802 12.548 -9.328 1.00 48.19 84 SER A N 1
ATOM 693 C CA . SER A 1 84 ? 0.674 13.993 -9.218 1.00 48.19 84 SER A CA 1
ATOM 694 C C . SER A 1 84 ? 1.740 14.672 -8.365 1.00 48.19 84 SER A C 1
ATOM 696 O O . SER A 1 84 ? 2.029 14.272 -7.245 1.00 48.19 84 SER A O 1
ATOM 698 N N . ASN A 1 85 ? 2.171 15.838 -8.84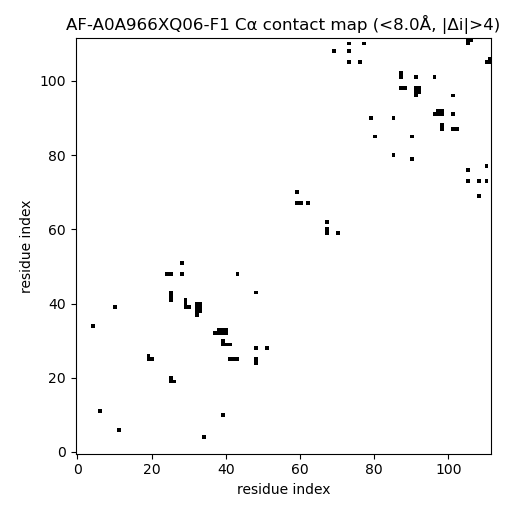9 1.00 50.44 85 ASN A N 1
ATOM 699 C CA . ASN A 1 85 ? 2.659 16.979 -8.064 1.00 50.44 85 ASN A CA 1
ATOM 700 C C . ASN A 1 85 ? 1.645 17.443 -6.974 1.00 50.44 85 ASN A C 1
ATOM 702 O O . ASN A 1 85 ? 1.693 18.588 -6.517 1.00 50.44 85 ASN A O 1
ATOM 706 N N . GLU A 1 86 ? 0.670 16.616 -6.567 1.00 55.34 86 GLU A N 1
ATOM 707 C CA . GLU A 1 86 ? -0.245 16.907 -5.470 1.00 55.34 86 GLU A CA 1
ATOM 708 C C . GLU A 1 86 ? 0.510 16.768 -4.156 1.00 55.34 86 GLU A C 1
ATOM 710 O O . GLU A 1 86 ? 0.573 15.717 -3.526 1.00 55.34 86 GLU A O 1
ATOM 715 N N . ILE A 1 87 ? 1.051 17.906 -3.726 1.00 61.94 87 ILE A N 1
ATOM 716 C CA . ILE A 1 87 ? 1.478 18.164 -2.357 1.00 61.94 87 ILE A CA 1
ATOM 717 C C . ILE A 1 87 ? 0.419 17.559 -1.427 1.00 61.94 87 ILE A C 1
ATOM 719 O O . ILE A 1 87 ? -0.757 17.893 -1.559 1.00 61.94 87 ILE A O 1
ATOM 723 N N . ILE A 1 88 ? 0.841 16.719 -0.479 1.00 66.31 88 ILE A N 1
ATOM 724 C CA . ILE A 1 88 ? 0.062 16.021 0.570 1.00 66.31 88 ILE A CA 1
ATOM 725 C C . ILE A 1 88 ? -1.148 16.827 1.102 1.00 66.31 88 ILE A C 1
ATOM 727 O O . ILE A 1 88 ? -2.187 16.265 1.440 1.00 66.31 88 ILE A O 1
ATOM 731 N N . SER A 1 89 ? -1.048 18.159 1.114 1.00 66.62 89 SER A N 1
ATOM 732 C CA . SER A 1 89 ? -2.137 19.114 1.361 1.00 66.62 89 SER A CA 1
ATOM 733 C C . SER A 1 89 ? -3.404 18.943 0.509 1.00 66.62 89 SER A C 1
ATOM 735 O O . SER A 1 89 ? -4.499 19.097 1.047 1.00 66.62 89 SER A O 1
ATOM 737 N N . ARG A 1 90 ? -3.287 18.671 -0.798 1.00 74.00 90 ARG A N 1
ATOM 738 C CA . ARG A 1 90 ? -4.434 18.468 -1.704 1.00 74.00 90 ARG A CA 1
ATOM 739 C C . ARG A 1 90 ? -5.112 17.129 -1.433 1.00 74.00 90 ARG A C 1
ATOM 741 O O . ARG A 1 90 ? -6.337 17.070 -1.398 1.00 74.00 90 ARG A O 1
ATOM 748 N N . LEU A 1 91 ? -4.323 16.090 -1.158 1.00 75.56 91 LEU A N 1
ATOM 749 C CA . LEU A 1 91 ? -4.851 14.775 -0.811 1.00 75.56 91 LEU A CA 1
ATOM 750 C C . LEU A 1 91 ? -5.584 14.795 0.536 1.00 75.56 91 LEU A C 1
ATOM 752 O O . LEU A 1 91 ? -6.688 14.270 0.627 1.00 75.56 91 LEU A O 1
ATOM 756 N N . ALA A 1 92 ? -5.016 15.472 1.539 1.00 74.31 92 ALA A N 1
ATOM 757 C CA . ALA A 1 92 ? -5.641 15.701 2.841 1.00 74.31 92 ALA A CA 1
ATOM 758 C C . ALA A 1 92 ? -7.011 16.391 2.718 1.00 74.31 92 ALA A C 1
ATOM 760 O O . ALA A 1 92 ? -7.971 15.960 3.347 1.00 74.31 92 ALA A O 1
ATOM 761 N N . GLY A 1 93 ? -7.119 17.405 1.849 1.00 74.31 93 GLY A N 1
ATOM 762 C CA . GLY A 1 93 ? -8.390 18.077 1.567 1.00 74.31 93 GLY A CA 1
ATOM 763 C C . GLY A 1 93 ? -9.410 17.198 0.834 1.00 74.31 93 GLY A C 1
ATOM 764 O O . GLY A 1 93 ? -10.602 17.335 1.075 1.00 74.31 93 GLY A O 1
ATOM 765 N N . ARG A 1 94 ? -8.969 16.272 -0.031 1.00 76.19 94 ARG A N 1
ATOM 766 C CA . ARG A 1 94 ? -9.870 15.362 -0.766 1.00 76.19 94 ARG A CA 1
ATOM 767 C C . ARG A 1 94 ? -10.480 14.287 0.134 1.00 76.19 94 ARG A C 1
ATOM 769 O O . ARG A 1 94 ? -11.630 13.918 -0.062 1.00 76.19 94 ARG A O 1
ATOM 776 N N . ILE A 1 95 ? -9.703 13.770 1.082 1.00 76.94 95 ILE A N 1
ATOM 777 C CA . ILE A 1 95 ? -10.152 12.723 2.014 1.00 76.94 95 ILE A CA 1
ATOM 778 C C . ILE A 1 95 ? -10.704 13.294 3.330 1.00 76.94 95 ILE A C 1
ATOM 780 O O . ILE A 1 95 ? -10.962 12.522 4.247 1.00 76.94 95 ILE A O 1
ATOM 784 N N . ASP A 1 96 ? -10.853 14.621 3.413 1.00 78.12 96 ASP A N 1
ATOM 785 C CA . ASP A 1 96 ? -11.338 15.368 4.580 1.00 78.12 96 ASP A CA 1
ATOM 786 C C . ASP A 1 96 ? -10.616 15.004 5.892 1.00 78.12 96 ASP A C 1
ATOM 788 O O . ASP A 1 96 ? -11.216 14.745 6.935 1.00 78.12 96 ASP A O 1
ATOM 792 N N . VAL A 1 97 ? -9.281 14.938 5.841 1.00 80.44 97 VAL A N 1
ATOM 793 C CA . VAL A 1 97 ? -8.447 14.717 7.032 1.00 80.44 97 VAL A CA 1
ATOM 794 C C . VAL A 1 97 ? -7.411 15.814 7.191 1.00 80.44 97 VAL A C 1
ATOM 796 O O . VAL A 1 97 ? -6.928 16.405 6.226 1.00 80.44 97 VAL A O 1
ATOM 799 N N . GLU A 1 98 ? -6.983 16.045 8.429 1.00 81.75 98 GLU A N 1
ATOM 800 C CA . GLU A 1 98 ? -5.887 16.971 8.683 1.00 81.75 98 GLU A CA 1
ATOM 801 C C . GLU A 1 98 ? -4.580 16.525 8.019 1.00 81.75 98 GLU A C 1
ATOM 803 O O . GLU A 1 98 ? -4.155 15.367 8.098 1.00 81.75 98 GLU A O 1
ATOM 808 N N . ARG A 1 99 ? -3.862 17.503 7.462 1.00 76.38 99 ARG A N 1
ATOM 809 C CA . ARG A 1 99 ? -2.537 17.325 6.849 1.00 76.38 99 ARG A CA 1
ATOM 810 C C . ARG A 1 99 ? -1.539 16.677 7.813 1.00 76.38 99 ARG A C 1
ATOM 812 O O . ARG A 1 99 ? -0.790 15.790 7.413 1.00 76.38 99 ARG A O 1
ATOM 819 N N . THR A 1 100 ? -1.561 17.075 9.087 1.00 82.25 100 THR A N 1
ATOM 820 C CA . THR A 1 100 ? -0.693 16.533 10.148 1.00 82.25 100 THR A CA 1
ATOM 821 C C . THR A 1 100 ? -1.012 15.071 10.451 1.00 82.25 100 THR A C 1
ATOM 823 O O . THR A 1 100 ? -0.104 14.251 10.622 1.00 82.25 100 THR A O 1
ATOM 826 N N . TYR A 1 101 ? -2.301 14.718 10.481 1.00 81.88 101 TYR A N 1
ATOM 827 C CA . TYR A 1 101 ? -2.733 13.335 10.657 1.00 81.88 101 TYR A CA 1
ATOM 828 C C . TYR A 1 101 ? -2.266 12.472 9.484 1.00 81.88 101 TYR A C 1
ATOM 830 O O . TYR A 1 101 ? -1.682 11.411 9.714 1.00 81.88 101 TYR A O 1
ATOM 838 N N . LEU A 1 102 ? -2.445 12.959 8.253 1.00 76.94 102 LEU A N 1
ATOM 839 C CA . LEU A 1 102 ? -1.997 12.277 7.043 1.00 76.94 102 LEU A CA 1
ATOM 840 C C . LEU A 1 102 ? -0.472 12.092 7.024 1.00 76.94 102 LEU A C 1
ATOM 842 O O . LEU A 1 102 ? -0.008 10.988 6.762 1.00 76.94 102 LEU A O 1
ATOM 846 N N . TYR A 1 103 ? 0.308 13.104 7.416 1.00 75.44 103 TYR A N 1
ATOM 847 C CA . TYR A 1 103 ? 1.769 12.993 7.545 1.00 75.44 103 TYR A CA 1
ATOM 848 C C . TYR A 1 103 ? 2.188 11.892 8.522 1.00 75.44 103 TYR A C 1
ATOM 850 O O . TYR A 1 103 ? 3.051 11.064 8.226 1.00 75.44 103 TYR A O 1
ATOM 858 N N . ARG A 1 104 ? 1.553 11.848 9.698 1.00 77.62 104 ARG A N 1
ATOM 859 C CA . ARG A 1 104 ? 1.824 10.813 10.702 1.00 77.62 104 ARG A CA 1
ATOM 860 C C . ARG A 1 104 ? 1.380 9.429 10.220 1.00 77.62 104 ARG A C 1
ATOM 862 O O . ARG A 1 104 ? 2.013 8.439 10.581 1.00 77.62 104 ARG A O 1
ATOM 869 N N . LYS A 1 105 ? 0.310 9.360 9.422 1.00 78.75 105 LYS A N 1
ATOM 870 C CA . LYS A 1 105 ? -0.206 8.132 8.803 1.00 78.75 105 LYS A CA 1
ATOM 871 C C . LYS A 1 105 ? 0.775 7.593 7.759 1.00 78.75 105 LYS A C 1
ATOM 873 O O . LYS A 1 105 ? 1.166 6.439 7.864 1.00 78.75 105 LYS A O 1
ATOM 878 N N . LEU A 1 106 ? 1.250 8.440 6.846 1.00 75.19 106 LEU A N 1
ATOM 879 C CA . LEU A 1 106 ? 2.245 8.089 5.826 1.00 75.19 106 LEU A CA 1
ATOM 880 C C . LEU A 1 106 ? 3.565 7.630 6.456 1.00 75.19 106 LEU A C 1
ATOM 882 O O . LEU A 1 106 ? 4.076 6.569 6.103 1.00 75.19 106 LEU A O 1
ATOM 886 N N . LYS A 1 107 ? 4.042 8.347 7.484 1.00 75.00 107 LYS A N 1
ATOM 887 C CA . LYS A 1 107 ? 5.243 7.962 8.241 1.00 75.00 107 LYS A CA 1
ATOM 888 C C . LYS A 1 107 ? 5.098 6.600 8.928 1.00 75.00 107 LYS A C 1
ATOM 890 O O . LYS A 1 107 ? 6.060 5.848 8.990 1.00 75.00 107 LYS A O 1
ATOM 895 N N . LYS A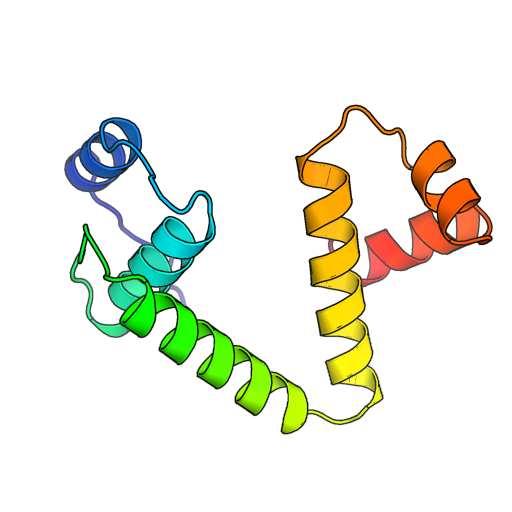 1 108 ? 3.909 6.268 9.445 1.00 76.25 108 LYS A N 1
ATOM 896 C CA . LYS A 1 108 ? 3.631 4.941 10.027 1.00 76.25 108 LYS A CA 1
ATOM 897 C C . LYS A 1 108 ? 3.555 3.828 8.981 1.00 76.25 108 LYS A C 1
ATOM 899 O O . LYS A 1 108 ? 3.840 2.687 9.320 1.00 76.25 108 LYS A O 1
ATOM 904 N N . LEU A 1 109 ? 3.168 4.155 7.751 1.00 71.31 109 LEU A N 1
ATOM 905 C CA . LEU A 1 109 ? 3.059 3.217 6.632 1.00 71.31 109 LEU A CA 1
ATOM 906 C C . LEU A 1 109 ? 4.376 3.074 5.841 1.00 71.31 109 LEU A C 1
ATOM 908 O O . LEU A 1 109 ? 4.388 2.391 4.823 1.00 71.31 109 LEU A O 1
ATOM 912 N N . ASN A 1 110 ? 5.477 3.696 6.296 1.00 65.50 110 ASN A N 1
ATOM 913 C CA . ASN A 1 110 ? 6.777 3.739 5.608 1.00 65.50 110 ASN A CA 1
ATOM 914 C C . ASN A 1 110 ? 6.689 4.223 4.146 1.00 65.50 110 ASN A C 1
ATOM 916 O O . ASN A 1 110 ? 7.438 3.767 3.285 1.00 65.50 110 ASN A O 1
ATOM 920 N N . ILE A 1 111 ? 5.767 5.145 3.861 1.00 60.34 111 ILE A N 1
ATOM 921 C CA . ILE A 1 111 ? 5.698 5.841 2.572 1.00 60.34 111 ILE A CA 1
ATOM 922 C C . ILE A 1 111 ? 6.485 7.141 2.741 1.00 60.34 111 ILE A C 1
ATOM 924 O O . ILE A 1 111 ? 6.097 7.976 3.565 1.00 60.34 111 ILE A O 1
ATOM 928 N N . GLN A 1 112 ? 7.603 7.272 2.022 1.00 51.06 112 GLN A N 1
ATOM 929 C CA . GLN A 1 112 ? 8.546 8.388 2.117 1.00 51.06 112 GLN A CA 1
ATOM 930 C C . GLN A 1 112 ? 8.652 9.125 0.785 1.00 51.06 112 GLN A C 1
ATOM 932 O O . GLN A 1 112 ? 8.664 8.433 -0.257 1.00 51.06 112 GLN A O 1
#

Sequence (112 aa):
FNIEPHLTKEQIALLESYSWPFEYLELNSVIKNFNSTNELVLGLSESQLLSDELSLTNDILGLNYKKAKEVFEYVYFKHHLKNSNEIISRLAGRIDVERTYLYRKLKKLNIQ

Mean predicted aligned error: 12.95 Å

Secondary structure (DSSP, 8-state)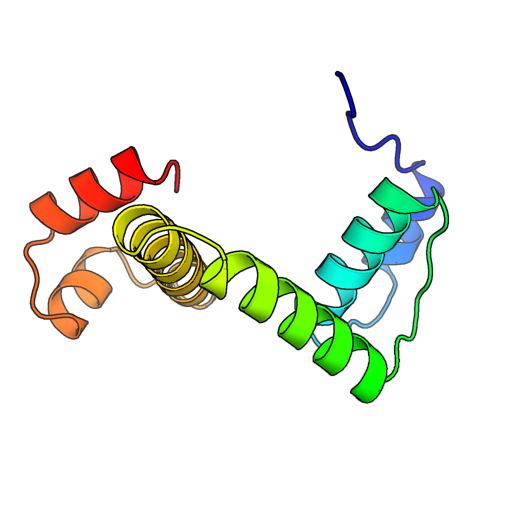:
--------HHHHHHHHHS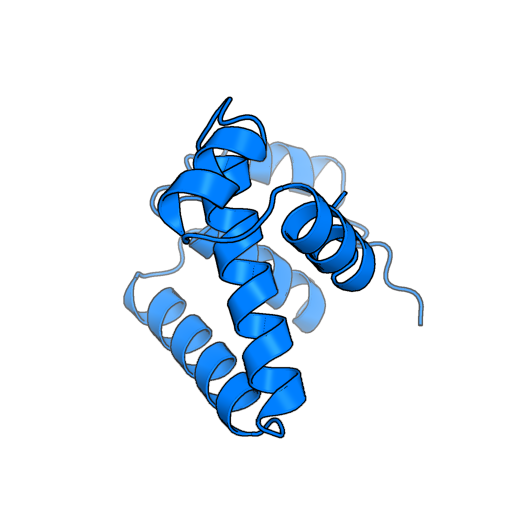--TTHHHHHHHHHHHHHHHS----S--HHHHHHHHHHHHHHHHTS-HHHHHHHHHHHHHHHHHHT----HHHHHHHTT--HHHHHHHHHHTT--

Solvent-accessible surface area (backbone atoms only — not comparable to full-atom values): 6762 Å² total; per-residue (Å²): 135,87,76,79,82,82,66,50,74,66,54,50,52,50,62,70,70,49,83,60,90,62,51,68,59,52,53,50,49,26,51,54,42,25,77,73,70,75,44,86,63,77,85,75,51,71,70,56,52,50,51,53,50,50,51,53,50,52,57,40,69,70,41,57,72,68,57,32,48,51,52,50,51,46,52,54,51,52,56,60,53,71,77,39,95,58,54,63,63,56,55,20,62,73,72,75,46,57,51,68,58,50,52,55,48,35,59,73,65,74,56,129

pLDDT: mean 70.55, std 9.04, range [32.97, 82.25]

Nearest PDB structures (foldseek):
  4fth-assembly1_A  TM=8.526E-01  e=7.798E-02  Aquifex aeolicus
  4fth-assembly1_B  TM=8.427E-01  e=8.298E-02  Aquifex aeolicus
  3e7l-assembly2_D  TM=8.645E-01  e=1.205E-01  Aquifex aeolicus
  1tro-assembly2_E  TM=4.796E-01  e=3.050E+00  Escherichia coli str. K-12 substr. W3110
  5e18-assembly1_F  TM=3.378E-01  e=3.453E+00  Thermus thermophilus HB8